Protein AF-A0A7J7T0K0-F1 (afdb_monomer_lite)

pLDDT: mean 74.71, std 22.54, range [27.59, 98.69]

Sequence (137 aa):
MLVPRKMSISPLESWLTAHYLLPRPDAGVPGTVAPAQAYECPPGQAGGGAEQGRQEVWDAPQIQCKNVLKIRRRKMNRHKYRKLIKRTRFLRRKVREGRLKRKQVRFERDLKRIWVKAGLKDAPPGWQTPKIYLRNK

Foldseek 3Di:
DDDPPVPDQPPVNVVVCCVPVPPDPPDDDDDDDDDPDDPPDPDDDDDDDDDDDDDDDPPPPPPCVVVVVVVVVVVVVVVVVVVVCVVCVVVVVVVLQVVLVVVQVVVVVVLVVVCVVVVHPDDPPPDDDDSPSNDDD

InterPro domains:
  IPR013177 Ribosomal protein bS22, C-terminal [PF08213] (65-96)
  IPR013177 Ribosomal protein bS22, C-terminal [SM01155] (64-97)

Structure (mmCIF, N/CA/C/O backbone):
data_AF-A0A7J7T0K0-F1
#
_entry.id   AF-A0A7J7T0K0-F1
#
loop_
_atom_site.group_PDB
_atom_site.id
_atom_site.type_symbol
_atom_site.label_atom_id
_atom_site.label_alt_id
_atom_site.label_comp_id
_atom_site.label_asym_id
_atom_site.label_entity_id
_atom_site.label_seq_id
_atom_site.pdbx_PDB_ins_code
_atom_site.Cartn_x
_atom_site.Cartn_y
_atom_site.Cartn_z
_atom_site.occupancy
_atom_site.B_iso_or_equiv
_atom_site.auth_seq_id
_atom_site.auth_comp_id
_atom_site.auth_asym_id
_atom_site.auth_atom_id
_atom_site.pdbx_PDB_model_num
ATOM 1 N N . MET A 1 1 ? 20.704 24.204 -27.675 1.00 48.56 1 MET A N 1
ATOM 2 C CA . MET A 1 1 ? 21.567 24.208 -28.874 1.00 48.56 1 MET A CA 1
ATOM 3 C C . MET A 1 1 ? 20.678 24.540 -30.063 1.00 48.56 1 MET A C 1
ATOM 5 O O . MET A 1 1 ? 20.007 23.653 -30.572 1.00 48.56 1 MET A O 1
ATOM 9 N N . LEU A 1 2 ? 20.554 25.827 -30.396 1.00 57.81 2 LEU A N 1
ATOM 10 C CA . LEU A 1 2 ? 19.728 26.305 -31.506 1.00 57.81 2 LEU A CA 1
ATOM 11 C C . LEU A 1 2 ? 20.599 26.239 -32.769 1.00 57.81 2 LEU A C 1
ATOM 13 O O . LEU A 1 2 ? 21.550 27.005 -32.889 1.00 57.81 2 LEU A O 1
ATOM 17 N N . VAL A 1 3 ? 20.344 25.276 -33.656 1.00 57.28 3 VAL A N 1
ATOM 18 C CA . VAL A 1 3 ? 21.072 25.180 -34.931 1.00 57.28 3 VAL A CA 1
ATOM 19 C C . VAL A 1 3 ? 20.541 26.284 -35.858 1.00 57.28 3 VAL A C 1
ATOM 21 O O . VAL A 1 3 ? 19.321 26.384 -36.017 1.00 57.28 3 VAL A O 1
ATOM 24 N N . PRO A 1 4 ? 21.399 27.141 -36.446 1.00 58.34 4 PRO A N 1
ATOM 25 C CA . PRO A 1 4 ? 20.960 28.190 -37.364 1.00 58.34 4 PRO A CA 1
ATOM 26 C C . PRO A 1 4 ? 20.157 27.612 -38.540 1.00 58.34 4 PRO A C 1
ATOM 28 O O . PRO A 1 4 ? 20.618 26.699 -39.218 1.00 58.34 4 PRO A O 1
ATOM 31 N N . ARG A 1 5 ? 18.972 28.175 -38.817 1.00 58.69 5 ARG A N 1
ATOM 32 C CA . ARG A 1 5 ? 18.023 27.727 -39.866 1.00 58.69 5 ARG A CA 1
ATOM 33 C C . ARG A 1 5 ? 18.599 27.647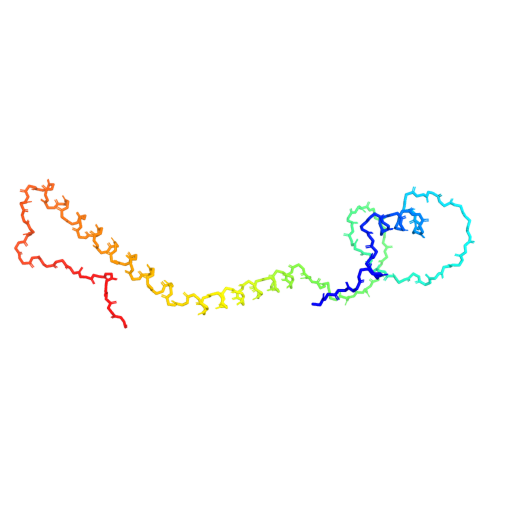 -41.287 1.00 58.69 5 ARG A C 1
ATOM 35 O O . ARG A 1 5 ? 18.021 26.985 -42.133 1.00 58.69 5 ARG A O 1
ATOM 42 N N . LYS A 1 6 ? 19.734 28.297 -41.556 1.00 57.72 6 LYS A N 1
ATOM 43 C CA . LYS A 1 6 ? 20.439 28.208 -42.848 1.00 57.72 6 LYS A CA 1
ATOM 44 C C . LYS A 1 6 ? 21.249 26.910 -43.010 1.00 57.72 6 LYS A C 1
ATOM 46 O O . LYS A 1 6 ? 21.775 26.658 -44.081 1.00 57.72 6 LYS A O 1
ATOM 51 N N . MET A 1 7 ? 21.344 26.109 -41.947 1.00 57.00 7 MET A N 1
ATOM 52 C CA . MET A 1 7 ? 22.045 24.820 -41.883 1.00 57.00 7 MET A CA 1
ATOM 53 C C . MET A 1 7 ? 21.089 23.660 -41.553 1.00 57.00 7 MET A C 1
ATOM 55 O O . MET A 1 7 ? 21.531 22.531 -41.352 1.00 57.00 7 MET A O 1
ATOM 59 N N . SER A 1 8 ? 19.782 23.923 -41.439 1.00 66.31 8 SER A N 1
ATOM 60 C CA . SER A 1 8 ? 18.786 22.876 -41.223 1.00 66.31 8 SER A CA 1
ATOM 61 C C . SER A 1 8 ? 18.271 22.396 -42.571 1.00 66.31 8 SER A C 1
ATOM 63 O O . SER A 1 8 ? 17.438 23.065 -43.177 1.00 66.31 8 SER A O 1
ATOM 65 N N . ILE A 1 9 ? 18.759 21.243 -43.018 1.00 69.50 9 ILE A N 1
ATOM 66 C CA . ILE A 1 9 ? 18.167 20.518 -44.142 1.00 69.50 9 ILE A CA 1
ATOM 67 C C . ILE A 1 9 ? 16.721 20.197 -43.753 1.00 69.50 9 ILE A C 1
ATOM 69 O O . ILE A 1 9 ? 16.476 19.636 -42.677 1.00 69.50 9 ILE A O 1
ATOM 73 N N . SER A 1 10 ? 15.755 20.595 -44.579 1.00 75.12 10 SER A N 1
ATOM 74 C CA . SER A 1 10 ? 14.355 20.280 -44.303 1.00 75.12 10 SER A CA 1
ATOM 75 C C . SER A 1 10 ? 14.134 18.761 -44.380 1.00 75.12 10 SER A C 1
ATOM 77 O O . SER A 1 10 ? 14.831 18.070 -45.128 1.00 75.12 10 SER A O 1
ATOM 79 N N . PRO A 1 11 ? 13.161 18.197 -43.642 1.00 75.69 11 PRO A N 1
ATOM 80 C CA . PRO A 1 11 ? 12.869 16.765 -43.718 1.00 75.69 11 PRO A CA 1
ATOM 81 C C . PRO A 1 11 ? 12.615 16.281 -45.154 1.00 75.69 11 PRO A C 1
ATOM 83 O O . PRO A 1 11 ? 12.996 15.167 -45.499 1.00 75.69 11 PRO A O 1
ATOM 86 N N . LEU A 1 12 ? 12.030 17.139 -45.996 1.00 79.12 12 LEU A N 1
ATOM 87 C CA . LEU A 1 12 ? 11.788 16.864 -47.408 1.00 79.12 12 LEU A CA 1
ATOM 88 C C . LEU A 1 12 ? 13.087 16.841 -48.219 1.00 79.12 12 LEU A C 1
ATOM 90 O O . LEU A 1 12 ? 13.316 15.895 -48.960 1.00 79.12 12 LEU A O 1
ATOM 94 N N . GLU A 1 13 ? 13.957 17.836 -48.060 1.00 77.88 13 GLU A N 1
ATOM 95 C CA . GLU A 1 13 ? 15.253 17.866 -48.750 1.00 77.88 13 GLU A CA 1
ATOM 96 C C . GLU A 1 13 ? 16.121 16.678 -48.340 1.00 77.88 13 GLU A C 1
ATOM 98 O O . GLU A 1 13 ? 16.712 16.028 -49.196 1.00 77.88 13 GLU A O 1
ATOM 103 N N . SER A 1 14 ? 16.147 16.332 -47.050 1.00 76.62 14 SER A N 1
ATOM 104 C CA . SER A 1 14 ? 16.860 15.148 -46.561 1.00 76.62 14 SER A CA 1
ATOM 105 C C . SER A 1 14 ? 16.298 13.859 -47.160 1.00 76.62 14 SER A C 1
ATOM 107 O O . SER A 1 14 ? 17.067 12.951 -47.471 1.00 76.62 14 SER A O 1
ATOM 109 N N . TRP A 1 15 ? 14.977 13.771 -47.321 1.00 77.38 15 TRP A N 1
ATOM 110 C CA . TRP A 1 15 ? 14.317 12.611 -47.912 1.00 77.38 15 TRP A CA 1
ATOM 111 C C . TRP A 1 15 ? 14.596 12.505 -49.416 1.00 77.38 15 TRP A C 1
ATOM 113 O O . TRP A 1 15 ? 14.996 11.446 -49.891 1.00 77.38 15 TRP A O 1
ATOM 123 N N . LEU A 1 16 ? 14.495 13.610 -50.157 1.00 77.38 16 LEU A N 1
ATOM 124 C CA . LEU A 1 16 ? 14.809 13.658 -51.588 1.00 77.38 16 LEU A CA 1
ATOM 125 C C . LEU A 1 16 ? 16.293 13.350 -51.841 1.00 77.38 16 LEU A C 1
ATOM 127 O O . LEU A 1 16 ? 16.617 12.544 -52.706 1.00 77.38 16 LEU A O 1
ATOM 131 N N . THR A 1 17 ? 17.197 13.906 -51.034 1.00 79.62 17 THR A N 1
ATOM 132 C CA . THR A 1 17 ? 18.642 13.631 -51.115 1.00 79.62 17 THR A CA 1
ATOM 133 C C . THR A 1 17 ? 18.921 12.138 -50.924 1.00 79.62 17 THR A C 1
ATOM 135 O O . THR A 1 17 ? 19.667 11.541 -51.696 1.00 79.62 17 THR A O 1
ATOM 138 N N . ALA A 1 18 ? 18.270 11.505 -49.945 1.00 76.06 18 ALA A N 1
ATOM 139 C CA . ALA A 1 18 ? 18.398 10.071 -49.710 1.00 76.06 18 ALA A CA 1
ATOM 140 C C . ALA A 1 18 ? 17.795 9.212 -50.837 1.00 76.06 18 ALA A C 1
ATOM 142 O O . ALA A 1 18 ? 18.258 8.100 -51.054 1.00 76.06 18 ALA A O 1
ATOM 143 N N . HIS A 1 19 ? 16.787 9.706 -51.558 1.00 71.19 19 HIS A N 1
ATOM 144 C CA . HIS A 1 19 ? 16.150 8.965 -52.650 1.00 71.19 19 HIS A CA 1
ATOM 145 C C . HIS A 1 19 ? 16.850 9.116 -54.005 1.00 71.19 19 HIS A C 1
ATOM 147 O O . HIS A 1 19 ? 16.768 8.196 -54.818 1.00 71.19 19 HIS A O 1
ATOM 153 N N . TYR A 1 20 ? 17.507 10.252 -54.253 1.00 72.81 20 TYR A N 1
ATOM 154 C CA . TYR A 1 20 ? 18.087 10.571 -55.561 1.00 72.81 20 TYR A CA 1
ATOM 155 C C . TYR A 1 20 ? 19.620 10.552 -55.593 1.00 72.81 20 TYR A C 1
ATOM 157 O O . TYR A 1 20 ? 20.180 10.309 -56.657 1.00 72.81 20 TYR A O 1
ATOM 165 N N . LEU A 1 21 ? 20.310 10.789 -54.467 1.00 71.81 21 LEU A N 1
ATOM 166 C CA . LEU A 1 21 ? 21.782 10.753 -54.413 1.00 71.81 21 LEU A CA 1
ATOM 167 C C . LEU A 1 21 ? 22.338 9.449 -53.839 1.00 71.81 21 LEU A C 1
ATOM 169 O O . LEU A 1 21 ? 23.492 9.120 -54.105 1.00 71.81 21 LEU A O 1
ATOM 173 N N . LEU A 1 22 ? 21.551 8.706 -53.054 1.00 66.81 22 LEU A N 1
ATOM 174 C CA . LEU A 1 22 ? 21.960 7.379 -52.599 1.00 66.81 22 LEU A CA 1
ATOM 175 C C . LEU A 1 22 ? 21.475 6.322 -53.597 1.00 66.81 22 LEU A C 1
ATOM 177 O O . LEU A 1 22 ? 20.321 6.383 -54.032 1.00 66.81 22 LEU A O 1
ATOM 181 N N . PRO A 1 23 ? 22.316 5.331 -53.944 1.00 62.72 23 PRO A N 1
ATOM 182 C CA . PRO A 1 23 ? 21.891 4.210 -54.765 1.00 62.72 23 PRO A CA 1
ATOM 183 C C . PRO A 1 23 ? 20.703 3.513 -54.103 1.00 62.72 23 PRO A C 1
ATOM 185 O O . PRO A 1 23 ? 20.775 3.085 -52.948 1.00 62.72 23 PRO A O 1
ATOM 188 N N . ARG A 1 24 ? 19.589 3.419 -54.830 1.00 59.12 24 ARG A N 1
ATOM 18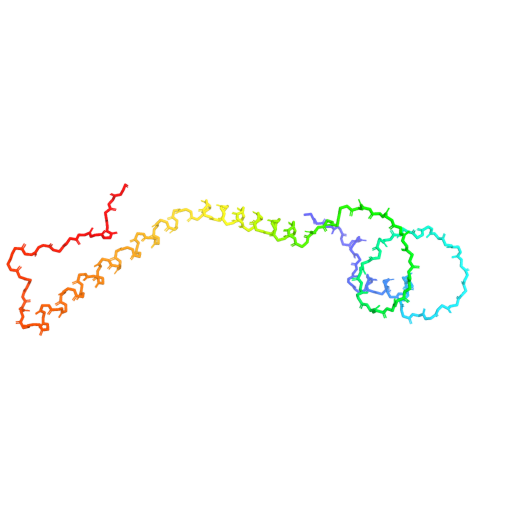9 C CA . ARG A 1 24 ? 18.392 2.724 -54.362 1.00 59.12 24 ARG A CA 1
ATOM 190 C C . ARG A 1 24 ? 18.738 1.238 -54.179 1.00 59.12 24 ARG A C 1
ATOM 192 O O . ARG A 1 24 ? 19.183 0.627 -55.147 1.00 59.12 24 ARG A O 1
ATOM 199 N N . PRO A 1 25 ? 18.509 0.631 -53.000 1.00 56.28 25 PRO A N 1
ATOM 200 C CA . PRO A 1 25 ? 18.859 -0.773 -52.763 1.00 56.28 25 PRO A CA 1
ATOM 201 C C . PRO A 1 25 ? 18.068 -1.761 -53.640 1.00 56.28 25 PRO A C 1
ATOM 203 O O . PRO A 1 25 ? 18.488 -2.902 -53.789 1.00 56.28 25 PRO A O 1
ATOM 206 N N . ASP A 1 26 ? 16.972 -1.310 -54.261 1.00 53.44 26 ASP A N 1
ATOM 207 C CA . ASP A 1 26 ? 16.108 -2.120 -55.133 1.00 53.44 26 ASP A CA 1
ATOM 208 C C . ASP A 1 26 ? 16.312 -1.852 -56.638 1.00 53.44 26 ASP A C 1
ATOM 210 O O . ASP A 1 26 ? 15.553 -2.356 -57.465 1.00 53.44 26 ASP A O 1
ATOM 214 N N . ALA A 1 27 ? 17.292 -1.029 -57.027 1.00 51.53 27 ALA A N 1
ATOM 215 C CA . ALA A 1 27 ? 17.612 -0.827 -58.437 1.00 51.53 27 ALA A CA 1
ATOM 216 C C . ALA A 1 27 ? 18.636 -1.878 -58.877 1.00 51.53 27 ALA A C 1
ATOM 218 O O . ALA A 1 27 ? 19.810 -1.809 -58.516 1.00 51.53 27 ALA A O 1
ATOM 219 N N . GLY A 1 28 ? 18.174 -2.855 -59.661 1.00 48.38 28 GLY A N 1
ATOM 220 C CA . GLY A 1 28 ? 19.042 -3.760 -60.406 1.00 48.38 28 GLY A CA 1
ATOM 221 C C . GLY A 1 28 ? 20.132 -2.971 -61.134 1.00 48.38 28 GLY A C 1
ATOM 222 O O . GLY A 1 28 ? 19.857 -2.005 -61.843 1.00 48.38 28 GLY A O 1
ATOM 223 N N . VAL A 1 29 ? 21.371 -3.375 -60.879 1.00 42.31 29 VAL A N 1
ATOM 224 C CA . VAL A 1 29 ? 22.619 -2.776 -61.355 1.00 42.31 29 VAL A CA 1
ATOM 225 C C . VAL A 1 29 ? 22.625 -2.619 -62.881 1.00 42.31 29 VAL A C 1
ATOM 227 O O . VAL A 1 29 ? 22.292 -3.568 -63.591 1.00 42.31 29 VAL A O 1
ATOM 230 N N . PRO A 1 30 ? 23.153 -1.491 -63.388 1.00 40.94 30 PRO A N 1
ATOM 231 C CA . PRO A 1 30 ? 24.113 -1.605 -64.478 1.00 40.94 30 PRO A CA 1
ATOM 232 C C . PRO A 1 30 ? 25.361 -0.739 -64.231 1.00 40.94 30 PRO A C 1
ATOM 234 O O . PRO A 1 30 ? 25.272 0.470 -64.055 1.00 40.94 30 PRO A O 1
ATOM 237 N N . GLY A 1 31 ? 26.536 -1.371 -64.299 1.00 36.75 31 GLY A N 1
ATOM 238 C CA . GLY A 1 31 ? 27.768 -0.712 -64.747 1.00 36.75 31 GLY A CA 1
ATOM 239 C C . GLY A 1 31 ? 28.700 -0.105 -63.689 1.00 36.75 31 GLY A C 1
ATOM 240 O O . GLY A 1 31 ? 28.647 1.081 -63.402 1.00 36.75 31 GLY A O 1
ATOM 241 N N . THR A 1 32 ? 29.637 -0.933 -63.222 1.00 43.28 32 THR A N 1
ATOM 242 C CA . THR A 1 32 ? 31.089 -0.657 -63.183 1.00 43.28 32 THR A CA 1
ATOM 243 C C . THR A 1 32 ? 31.601 0.648 -62.547 1.00 43.28 32 THR A C 1
ATOM 245 O O . THR A 1 32 ? 31.900 1.575 -63.283 1.00 43.28 32 THR A O 1
ATOM 248 N N . VAL A 1 33 ? 31.914 0.657 -61.238 1.00 36.22 33 VAL A N 1
ATOM 249 C CA . VAL A 1 33 ? 33.136 1.309 -60.692 1.00 36.22 33 VAL A CA 1
ATOM 250 C C . VAL A 1 33 ? 33.541 0.657 -59.348 1.00 36.22 33 VAL A C 1
ATOM 252 O O . VAL A 1 33 ? 32.754 0.665 -58.413 1.00 36.22 33 VAL A O 1
ATOM 255 N N . ALA A 1 34 ? 34.759 0.095 -59.301 1.00 35.41 34 ALA A N 1
ATOM 256 C CA . ALA A 1 34 ? 35.628 -0.299 -58.166 1.00 35.41 34 ALA A CA 1
ATOM 257 C C . ALA A 1 34 ? 35.015 -0.795 -56.823 1.00 35.41 34 ALA A C 1
ATOM 259 O O . ALA A 1 34 ? 34.290 -0.054 -56.159 1.00 35.41 34 ALA A O 1
ATOM 260 N N . PRO A 1 35 ? 35.413 -1.979 -56.296 1.00 43.34 35 PRO A N 1
ATOM 261 C CA . PRO A 1 35 ? 34.996 -2.392 -54.964 1.00 43.34 35 PRO A CA 1
ATOM 262 C C . PRO A 1 35 ? 35.822 -1.633 -53.918 1.00 43.34 35 PRO A C 1
ATOM 264 O O . PRO A 1 35 ? 36.970 -1.974 -53.627 1.00 43.34 35 PRO A O 1
ATOM 267 N N . ALA A 1 36 ? 35.234 -0.595 -53.327 1.00 44.72 36 ALA A N 1
ATOM 268 C CA . ALA A 1 36 ? 35.687 -0.084 -52.044 1.00 44.72 36 ALA A CA 1
ATOM 269 C C . ALA A 1 36 ? 35.473 -1.194 -51.006 1.00 44.72 36 ALA A C 1
ATOM 271 O O . ALA A 1 36 ? 34.337 -1.502 -50.658 1.00 44.72 36 ALA A O 1
ATOM 272 N N . GLN A 1 37 ? 36.581 -1.834 -50.621 1.00 47.53 37 GLN A N 1
ATOM 273 C CA . GLN A 1 37 ? 36.780 -2.733 -49.481 1.00 47.53 37 GLN A CA 1
ATOM 274 C C . GLN A 1 37 ? 35.499 -3.006 -48.685 1.00 47.53 37 GLN A C 1
ATOM 276 O O . GLN A 1 37 ? 35.113 -2.239 -47.800 1.00 47.53 37 GLN A O 1
ATOM 281 N N . ALA A 1 38 ? 34.844 -4.115 -49.025 1.00 43.22 38 ALA A N 1
ATOM 282 C CA . ALA A 1 38 ? 33.773 -4.671 -48.226 1.00 43.22 38 ALA A CA 1
ATOM 283 C C . ALA A 1 38 ? 34.311 -4.891 -46.806 1.00 43.22 38 ALA A C 1
ATOM 285 O O . ALA A 1 38 ? 35.144 -5.764 -46.574 1.00 43.22 38 ALA A O 1
ATOM 286 N N . TYR A 1 39 ? 33.862 -4.071 -45.855 1.00 46.41 39 TYR A N 1
ATOM 287 C CA . TYR A 1 39 ? 33.980 -4.405 -44.445 1.00 46.41 39 TYR A CA 1
ATOM 288 C C . TYR A 1 39 ? 33.123 -5.651 -44.240 1.00 46.41 39 TYR A C 1
ATOM 290 O O . TYR A 1 39 ? 31.893 -5.577 -44.211 1.00 46.41 39 TYR A O 1
ATOM 298 N N . GLU A 1 40 ? 33.786 -6.800 -44.212 1.00 49.09 40 GLU A N 1
ATOM 299 C CA . GLU A 1 40 ? 33.173 -8.111 -44.094 1.00 49.09 40 GLU A CA 1
ATOM 300 C C . GLU A 1 40 ? 32.503 -8.205 -42.718 1.00 49.09 40 GLU A C 1
ATOM 302 O O . GLU A 1 40 ? 33.118 -8.473 -41.685 1.00 49.09 40 GLU A O 1
ATOM 307 N N . CYS A 1 41 ? 31.215 -7.869 -42.683 1.00 48.66 41 CYS A N 1
ATOM 308 C CA . CYS A 1 41 ? 30.386 -8.088 -41.515 1.00 48.66 41 CYS A CA 1
ATOM 309 C C . CYS A 1 41 ? 30.271 -9.610 -41.331 1.00 48.66 41 CYS A C 1
ATOM 311 O O . CYS A 1 41 ? 29.887 -10.285 -42.290 1.00 48.66 41 CYS A O 1
ATOM 313 N N . PRO A 1 42 ? 30.582 -10.174 -40.148 1.00 58.41 42 PRO A N 1
ATOM 314 C CA . PRO A 1 42 ? 30.492 -11.614 -39.951 1.00 58.41 42 PRO A CA 1
ATOM 315 C C . PRO A 1 42 ? 29.063 -12.075 -40.258 1.00 58.41 42 PRO A C 1
ATOM 317 O O . PRO A 1 42 ? 28.120 -11.457 -39.744 1.00 58.41 42 PRO A O 1
ATOM 320 N N . PRO A 1 43 ? 28.871 -13.129 -41.069 1.00 56.19 43 PRO A N 1
ATOM 321 C CA . PRO A 1 43 ? 27.543 -13.562 -41.463 1.00 56.19 43 PRO A CA 1
ATOM 322 C C . PRO A 1 43 ? 26.738 -13.932 -40.215 1.00 56.19 43 PRO A C 1
ATOM 324 O O . PRO A 1 43 ? 27.051 -14.869 -39.477 1.00 56.19 43 PRO A O 1
ATOM 327 N N . GLY A 1 44 ? 25.683 -13.156 -39.959 1.00 43.69 44 GLY A N 1
ATOM 328 C CA . GLY A 1 44 ? 24.669 -13.498 -38.977 1.00 43.69 44 GLY A CA 1
ATOM 329 C C . GLY A 1 44 ? 23.982 -14.768 -39.451 1.00 43.69 44 GLY A C 1
ATOM 330 O O . GLY A 1 44 ? 23.306 -14.744 -40.471 1.00 43.69 44 GLY A O 1
ATOM 331 N N . GLN A 1 45 ? 24.199 -15.865 -38.728 1.00 44.56 45 GLN A N 1
ATOM 332 C CA . GLN A 1 45 ? 23.673 -17.199 -39.007 1.00 44.56 45 GLN A CA 1
ATOM 333 C C . GLN A 1 45 ? 22.135 -17.160 -39.144 1.00 44.56 45 GLN A C 1
ATOM 335 O O . GLN A 1 45 ? 21.398 -17.303 -38.167 1.00 44.56 45 GLN A O 1
ATOM 340 N N . ALA A 1 46 ? 21.653 -16.912 -40.360 1.00 41.72 46 ALA A N 1
ATOM 341 C CA . ALA A 1 46 ? 20.282 -17.138 -40.776 1.00 41.72 46 ALA A CA 1
ATOM 342 C C . ALA A 1 46 ? 20.204 -18.607 -41.191 1.00 41.72 46 ALA A C 1
ATOM 344 O O . ALA A 1 46 ? 20.865 -19.035 -42.133 1.00 41.72 46 ALA A O 1
ATOM 345 N N . GLY A 1 47 ? 19.476 -19.399 -40.406 1.00 36.00 47 GLY A N 1
ATOM 346 C CA . GLY A 1 47 ? 19.303 -20.821 -40.661 1.00 36.00 47 GLY A CA 1
ATOM 347 C C . GLY A 1 47 ? 18.590 -21.078 -41.989 1.00 36.00 47 GLY A C 1
ATOM 348 O O . GLY A 1 47 ? 17.536 -20.504 -42.250 1.00 36.00 47 GLY A O 1
ATOM 349 N N . GLY A 1 48 ? 19.156 -21.988 -42.774 1.00 32.19 48 GLY A N 1
ATOM 350 C CA . GLY A 1 48 ? 18.553 -22.611 -43.947 1.00 32.19 48 GLY A CA 1
ATOM 351 C C . GLY A 1 48 ? 19.486 -23.727 -44.401 1.00 32.19 48 GLY A C 1
ATOM 352 O O . GLY A 1 48 ? 20.590 -23.446 -44.849 1.00 32.19 48 GLY A O 1
ATOM 353 N N . GLY A 1 49 ? 19.106 -24.978 -44.143 1.00 38.88 49 GLY A N 1
ATOM 354 C CA . GLY A 1 49 ? 19.987 -26.137 -44.274 1.00 38.88 49 GLY A CA 1
ATOM 355 C C . GLY A 1 49 ? 20.387 -26.480 -45.709 1.00 38.88 49 GLY A C 1
ATOM 356 O O . GLY A 1 49 ? 19.584 -26.352 -46.625 1.00 38.88 49 GLY A O 1
ATOM 357 N N . ALA A 1 50 ? 21.613 -26.982 -45.854 1.00 33.47 50 ALA A N 1
ATOM 358 C CA . ALA A 1 50 ? 22.017 -28.016 -46.805 1.00 33.47 50 ALA A CA 1
ATOM 359 C C . ALA A 1 50 ? 23.414 -28.513 -46.395 1.00 33.47 50 ALA A C 1
ATOM 361 O O . ALA A 1 50 ? 24.289 -27.724 -46.042 1.00 33.47 50 ALA A O 1
ATOM 362 N N . GLU A 1 51 ? 23.581 -29.829 -46.373 1.00 42.16 51 GLU A N 1
ATOM 363 C CA . GLU A 1 51 ? 24.811 -30.532 -46.027 1.00 42.16 51 GLU A CA 1
ATOM 364 C C . GLU A 1 51 ? 25.952 -30.235 -47.009 1.00 42.16 51 GLU A C 1
ATOM 366 O O . GLU A 1 51 ? 25.731 -30.257 -48.215 1.00 42.16 51 GLU A O 1
ATOM 371 N N . GLN A 1 52 ? 27.178 -30.053 -46.504 1.00 33.19 52 GLN A N 1
ATOM 372 C CA . GLN A 1 52 ? 28.368 -30.791 -46.958 1.00 33.19 52 GLN A CA 1
ATOM 373 C C . GLN A 1 52 ? 29.597 -30.422 -46.122 1.00 33.19 52 GLN A C 1
ATOM 375 O O . GLN A 1 52 ? 29.810 -29.274 -45.737 1.00 33.19 52 GLN A O 1
ATOM 380 N N . GLY A 1 53 ? 30.377 -31.450 -45.791 1.00 39.28 53 GLY A N 1
ATOM 381 C CA . GLY A 1 53 ? 31.475 -31.392 -44.840 1.00 39.28 53 GLY A CA 1
ATOM 382 C C . GLY A 1 53 ? 32.628 -30.474 -45.246 1.00 39.28 53 GLY A C 1
ATOM 383 O O . GLY A 1 53 ? 33.156 -30.548 -46.352 1.00 39.28 53 GLY A O 1
ATOM 384 N N . ARG A 1 54 ? 33.102 -29.703 -44.268 1.00 27.59 54 ARG A N 1
ATOM 385 C CA . ARG A 1 54 ? 34.516 -29.366 -44.108 1.00 27.59 54 ARG A CA 1
ATOM 386 C C . ARG A 1 54 ? 34.794 -29.181 -42.623 1.00 27.59 54 ARG A C 1
ATOM 388 O O . ARG A 1 54 ? 34.211 -28.335 -41.953 1.00 27.59 54 ARG A O 1
ATOM 395 N N . GLN A 1 55 ? 35.660 -30.043 -42.122 1.00 43.03 55 GLN A N 1
ATOM 396 C CA . GLN A 1 55 ? 36.212 -30.018 -40.784 1.00 43.03 55 GLN A CA 1
ATOM 397 C C . GLN A 1 55 ? 37.240 -28.884 -40.721 1.00 43.03 55 GLN A C 1
ATOM 399 O O . GLN A 1 55 ? 38.363 -29.052 -41.177 1.00 43.03 55 GLN A O 1
ATOM 404 N N . GLU A 1 56 ? 36.856 -27.728 -40.183 1.00 37.41 56 GLU A N 1
ATOM 405 C CA . GLU A 1 56 ? 37.805 -26.700 -39.751 1.00 37.41 56 GLU A CA 1
ATOM 406 C C . GLU A 1 56 ? 37.434 -26.244 -38.343 1.00 37.41 56 GLU A C 1
ATOM 408 O O . GLU A 1 56 ? 36.415 -25.598 -38.097 1.00 37.41 56 GLU A O 1
ATOM 413 N N . VAL A 1 57 ? 38.283 -26.663 -37.409 1.00 48.47 57 VAL A N 1
ATOM 414 C CA . VAL A 1 57 ? 38.313 -26.240 -36.016 1.00 4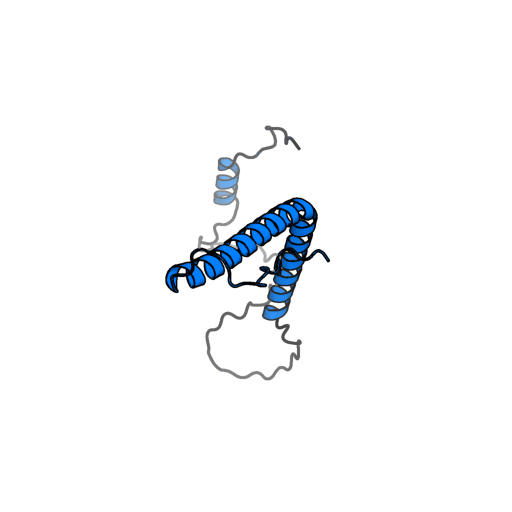8.47 57 VAL A CA 1
ATOM 415 C C . VAL A 1 57 ? 38.612 -24.744 -35.986 1.00 48.47 57 VAL A C 1
ATOM 417 O O . VAL A 1 57 ? 39.762 -24.323 -36.024 1.00 48.47 57 VAL A O 1
ATOM 420 N N . TRP A 1 58 ? 37.564 -23.938 -35.892 1.00 41.03 58 TRP A N 1
ATOM 421 C CA . TRP A 1 58 ? 37.647 -22.633 -35.259 1.00 41.03 58 TRP A CA 1
ATOM 422 C C . TRP A 1 58 ? 36.853 -22.738 -33.965 1.00 41.03 58 TRP A C 1
ATOM 424 O O . TRP A 1 58 ? 35.663 -22.428 -33.919 1.00 41.03 58 TRP A O 1
ATOM 434 N N . ASP A 1 59 ? 37.531 -23.183 -32.905 1.00 50.81 59 ASP A N 1
ATOM 435 C CA . ASP A 1 59 ? 37.107 -23.009 -31.512 1.00 50.81 59 ASP A CA 1
ATOM 436 C C . ASP A 1 59 ? 37.137 -21.510 -31.153 1.00 50.81 59 ASP A C 1
ATOM 438 O O . ASP A 1 59 ? 37.824 -21.051 -30.242 1.00 50.81 59 ASP A O 1
ATOM 442 N N . ALA A 1 60 ? 36.389 -20.693 -31.893 1.00 57.44 60 ALA A N 1
ATOM 443 C CA . ALA A 1 60 ? 35.973 -19.404 -31.392 1.00 57.44 60 ALA A CA 1
ATOM 444 C C . ALA A 1 60 ? 34.943 -19.709 -30.297 1.00 57.44 60 ALA A C 1
ATOM 446 O O . ALA A 1 60 ? 33.940 -20.369 -30.593 1.00 57.44 60 ALA A O 1
ATOM 447 N N . PRO A 1 61 ? 35.143 -19.269 -29.037 1.00 59.69 61 PRO A N 1
ATOM 448 C CA . PRO A 1 61 ? 34.150 -19.488 -28.001 1.00 59.69 61 PRO A CA 1
ATOM 449 C C . PRO A 1 61 ? 32.852 -18.892 -28.522 1.00 59.69 61 PRO A C 1
ATOM 451 O O . PRO A 1 61 ? 32.785 -17.684 -28.747 1.00 59.69 61 PRO A O 1
ATOM 454 N N . GLN A 1 62 ? 31.852 -19.737 -28.783 1.00 57.19 62 GLN A N 1
ATOM 455 C CA . GLN A 1 62 ? 30.559 -19.315 -29.299 1.00 57.19 62 GLN A CA 1
ATOM 456 C C . GLN A 1 62 ? 29.975 -18.357 -28.263 1.00 57.19 62 GLN A C 1
ATOM 458 O O . GLN A 1 62 ? 29.373 -18.787 -27.277 1.00 57.19 62 GLN A O 1
ATOM 463 N N . ILE A 1 63 ? 30.232 -17.052 -28.415 1.00 58.38 63 ILE A N 1
ATOM 464 C CA . ILE A 1 63 ? 29.848 -16.062 -27.421 1.00 58.38 63 ILE A CA 1
ATOM 465 C C . ILE A 1 63 ? 28.332 -16.115 -27.403 1.00 58.38 63 ILE A C 1
ATOM 467 O O . ILE A 1 63 ? 27.657 -15.651 -28.323 1.00 58.38 63 ILE A O 1
ATOM 471 N N . GLN A 1 64 ? 27.774 -16.714 -26.352 1.00 63.66 64 GLN A N 1
ATOM 472 C CA . GLN A 1 64 ? 26.338 -16.794 -26.150 1.00 63.66 64 GLN A CA 1
ATOM 473 C C . GLN A 1 64 ? 25.836 -15.403 -25.721 1.00 63.66 64 GLN A C 1
ATOM 475 O O . GLN A 1 64 ? 25.362 -15.178 -24.604 1.00 63.66 64 GLN A O 1
ATOM 480 N N . CYS A 1 65 ? 25.929 -14.429 -26.635 1.00 62.38 65 CYS A N 1
ATOM 481 C CA . CYS A 1 65 ? 25.525 -13.029 -26.491 1.00 62.38 65 CYS A CA 1
ATOM 482 C C . CYS A 1 65 ? 24.071 -12.895 -26.022 1.00 62.38 65 CYS A C 1
ATOM 484 O O . CYS A 1 65 ? 23.701 -11.907 -25.379 1.00 62.38 65 CYS A O 1
ATOM 486 N N . LYS A 1 66 ? 23.248 -13.923 -26.282 1.00 65.12 66 LYS A N 1
ATOM 487 C CA . LYS A 1 66 ? 21.866 -14.039 -25.802 1.00 65.12 66 LYS A CA 1
ATOM 488 C C . LYS A 1 66 ? 21.773 -13.860 -24.279 1.00 65.12 66 LYS A C 1
ATOM 490 O O . LYS A 1 66 ? 20.793 -13.277 -23.813 1.00 65.12 66 LYS A O 1
ATOM 495 N N . ASN A 1 67 ? 22.775 -14.287 -23.503 1.00 75.19 67 ASN A N 1
ATOM 496 C CA . ASN A 1 67 ? 22.790 -14.098 -22.049 1.00 75.19 67 ASN A CA 1
ATOM 497 C C . ASN A 1 67 ? 23.334 -12.711 -21.654 1.00 75.19 67 ASN A C 1
ATOM 499 O O . ASN A 1 67 ? 22.688 -11.983 -20.898 1.00 75.19 67 ASN A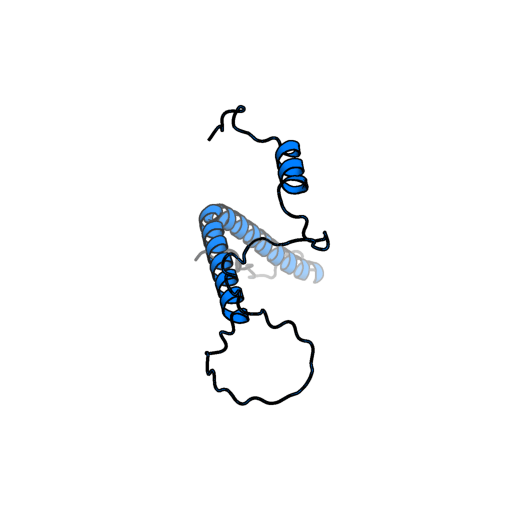 O 1
ATOM 503 N N . VAL A 1 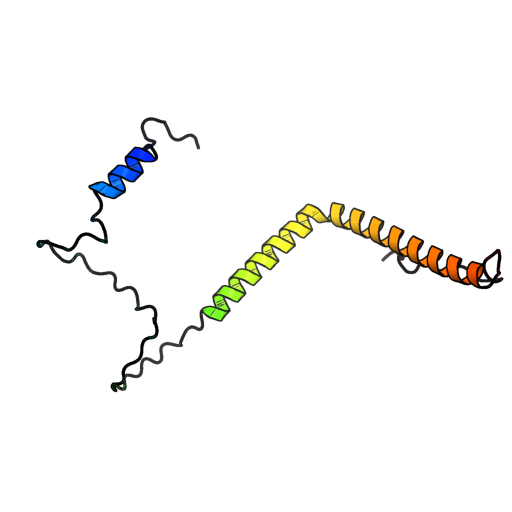68 ? 24.439 -12.262 -22.260 1.00 85.88 68 VAL A N 1
ATOM 504 C CA . VAL A 1 68 ? 25.058 -10.954 -21.962 1.00 85.88 68 VAL A CA 1
ATOM 505 C C . VAL A 1 68 ? 24.096 -9.786 -22.221 1.00 85.88 68 VAL A C 1
ATOM 507 O O . VAL A 1 68 ? 23.993 -8.874 -21.396 1.00 85.88 68 VAL A O 1
ATOM 510 N N . LEU A 1 69 ? 23.315 -9.817 -23.306 1.00 89.88 69 LEU A N 1
ATOM 511 C CA . LEU A 1 69 ? 22.320 -8.775 -23.594 1.00 89.88 69 LEU A CA 1
ATOM 512 C C . LEU A 1 69 ? 21.168 -8.768 -22.577 1.00 89.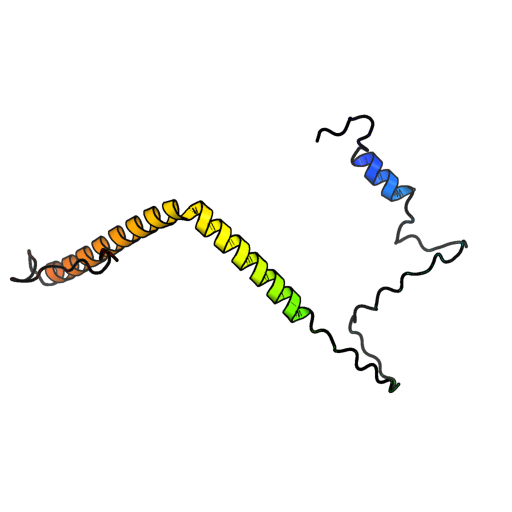88 69 LEU A C 1
ATOM 514 O O . LEU A 1 69 ? 20.720 -7.699 -22.146 1.00 89.88 69 LEU A O 1
ATOM 518 N N . LYS A 1 70 ? 20.708 -9.945 -22.129 1.00 92.31 70 LYS A N 1
ATOM 519 C CA . LYS A 1 70 ? 19.708 -10.061 -21.051 1.00 92.31 70 LYS A CA 1
ATOM 520 C C . LYS A 1 70 ? 20.270 -9.536 -19.723 1.00 92.31 70 LYS A C 1
ATOM 522 O O . LYS A 1 70 ? 19.568 -8.805 -19.018 1.00 92.31 70 LYS A O 1
ATOM 527 N N . ILE A 1 71 ? 21.537 -9.818 -19.413 1.00 93.94 71 ILE A N 1
ATOM 528 C CA . ILE A 1 71 ? 22.235 -9.320 -18.218 1.00 93.94 71 ILE A CA 1
ATOM 529 C C . ILE A 1 71 ? 22.389 -7.794 -18.266 1.00 93.94 71 ILE A C 1
ATOM 531 O O . ILE A 1 71 ? 21.999 -7.118 -17.314 1.00 93.94 71 ILE A O 1
ATOM 535 N N . ARG A 1 72 ? 22.874 -7.215 -19.374 1.00 95.38 72 ARG A N 1
ATOM 536 C CA . ARG A 1 72 ? 23.020 -5.753 -19.538 1.00 95.38 72 ARG A CA 1
ATOM 537 C C . ARG A 1 72 ? 21.679 -5.029 -19.399 1.00 95.38 72 ARG A C 1
ATOM 539 O O . ARG A 1 72 ? 21.607 -3.999 -18.723 1.00 95.38 72 ARG A O 1
ATOM 546 N N . ARG A 1 73 ? 20.599 -5.602 -19.944 1.00 96.06 73 ARG A N 1
ATOM 547 C CA . ARG A 1 73 ? 19.228 -5.094 -19.767 1.00 96.06 73 ARG A CA 1
ATOM 548 C C . ARG A 1 73 ? 18.803 -5.116 -18.299 1.00 96.06 73 ARG A C 1
ATOM 550 O O . ARG A 1 73 ? 18.369 -4.094 -17.773 1.00 96.06 73 ARG A O 1
ATOM 557 N N . ARG A 1 74 ? 18.980 -6.244 -17.600 1.00 97.00 74 ARG A N 1
ATOM 558 C CA . ARG A 1 74 ? 18.669 -6.374 -16.161 1.00 97.00 74 ARG A CA 1
ATOM 559 C C . ARG A 1 74 ? 19.507 -5.421 -15.301 1.00 97.00 74 ARG A C 1
ATOM 561 O O . ARG A 1 74 ? 18.954 -4.793 -14.396 1.00 97.00 74 ARG A O 1
ATOM 568 N N . LYS A 1 75 ? 20.796 -5.245 -15.619 1.00 98.00 75 LYS A N 1
ATOM 569 C CA . LYS A 1 75 ? 21.704 -4.272 -14.984 1.00 98.00 75 LYS A CA 1
ATOM 570 C C . LYS A 1 75 ? 21.138 -2.860 -15.101 1.00 98.00 75 LYS A C 1
ATOM 572 O O . LYS A 1 75 ? 20.967 -2.183 -14.086 1.00 98.00 75 LYS A O 1
ATOM 577 N N . MET A 1 76 ? 20.797 -2.438 -16.319 1.00 98.50 76 MET A N 1
ATOM 578 C CA . MET A 1 76 ? 20.242 -1.107 -16.559 1.00 98.50 76 MET A CA 1
ATOM 579 C C . MET A 1 76 ? 18.879 -0.928 -15.875 1.00 98.50 76 MET A C 1
ATOM 581 O O . MET A 1 76 ? 18.656 0.087 -15.216 1.00 98.50 76 MET A O 1
ATOM 585 N N . ASN A 1 77 ? 17.998 -1.931 -15.930 1.00 98.50 77 ASN A N 1
ATOM 586 C CA . ASN A 1 77 ? 16.694 -1.896 -15.260 1.00 98.50 77 ASN A CA 1
ATOM 587 C C . ASN A 1 77 ? 16.840 -1.741 -13.742 1.00 98.50 77 ASN A C 1
ATOM 589 O O . ASN A 1 77 ? 16.204 -0.870 -13.144 1.00 98.50 77 ASN A O 1
ATOM 593 N N . ARG A 1 78 ? 17.721 -2.527 -13.107 1.00 98.62 78 ARG A N 1
ATOM 594 C CA . ARG A 1 78 ? 17.996 -2.409 -11.669 1.00 98.62 78 ARG A CA 1
ATOM 595 C C . ARG A 1 78 ? 18.595 -1.049 -11.328 1.00 98.62 78 ARG A C 1
ATOM 597 O O . ARG A 1 78 ? 18.193 -0.455 -10.327 1.00 98.62 78 ARG A O 1
ATOM 604 N N . HIS A 1 79 ? 19.513 -0.542 -12.150 1.00 98.62 79 HIS A N 1
ATOM 605 C CA . HIS A 1 79 ? 20.121 0.773 -11.964 1.00 98.62 79 HIS A CA 1
ATOM 606 C C . HIS A 1 79 ? 19.070 1.893 -12.015 1.00 98.62 79 HIS A C 1
ATOM 608 O O . HIS A 1 79 ? 18.948 2.672 -11.063 1.00 98.62 79 HIS A O 1
ATOM 614 N N . LYS A 1 80 ? 18.241 1.925 -13.068 1.00 98.69 80 LYS A N 1
ATOM 615 C CA . LYS A 1 80 ? 17.148 2.899 -13.218 1.00 98.69 80 LYS A CA 1
ATOM 616 C C . LYS A 1 80 ? 16.129 2.784 -12.082 1.00 98.69 80 LYS A C 1
ATOM 618 O O . LYS A 1 80 ? 15.738 3.802 -11.513 1.00 98.69 80 LYS A O 1
ATOM 623 N N . TYR A 1 81 ? 15.766 1.567 -11.679 1.00 98.50 81 TYR A N 1
ATOM 624 C CA . TYR A 1 81 ? 14.855 1.333 -10.556 1.00 98.50 81 TYR A CA 1
ATOM 625 C C . TYR A 1 81 ? 15.423 1.844 -9.224 1.00 98.50 81 TYR A C 1
ATOM 627 O O . TYR A 1 81 ? 14.722 2.519 -8.472 1.00 98.50 81 TYR A O 1
ATOM 635 N N . ARG A 1 82 ? 16.712 1.612 -8.939 1.00 98.50 82 ARG A N 1
ATOM 636 C CA . ARG A 1 82 ? 17.374 2.165 -7.744 1.00 98.50 82 ARG A CA 1
ATOM 637 C C . ARG A 1 82 ? 17.402 3.695 -7.772 1.00 98.50 82 ARG A C 1
ATOM 639 O O . ARG A 1 82 ? 17.094 4.308 -6.752 1.00 98.50 82 ARG A O 1
ATOM 646 N N . LYS A 1 83 ? 17.707 4.318 -8.919 1.00 98.62 83 LYS A N 1
ATOM 647 C CA . LYS A 1 83 ? 17.640 5.783 -9.090 1.00 98.62 83 LYS A CA 1
ATOM 648 C C . LYS A 1 83 ? 16.217 6.308 -8.869 1.00 98.62 83 LYS A C 1
ATOM 650 O O . LYS A 1 83 ? 16.043 7.325 -8.203 1.00 98.62 83 LYS A O 1
ATOM 655 N N . LEU A 1 84 ? 15.195 5.610 -9.367 1.00 98.38 84 LEU A N 1
ATOM 656 C CA . LEU A 1 84 ? 13.791 5.951 -9.121 1.00 98.38 84 LEU A CA 1
ATOM 657 C C . LEU A 1 84 ? 13.429 5.852 -7.634 1.00 98.38 84 LEU A C 1
ATOM 659 O O . LEU A 1 84 ? 12.829 6.784 -7.101 1.00 98.38 84 LEU A O 1
ATOM 663 N N . ILE A 1 85 ? 13.805 4.765 -6.951 1.00 98.25 85 ILE A N 1
ATOM 664 C CA . ILE A 1 85 ? 13.553 4.609 -5.509 1.00 98.25 85 ILE A CA 1
ATOM 665 C C . ILE A 1 85 ? 14.208 5.741 -4.721 1.00 98.25 85 ILE A C 1
ATOM 667 O O . ILE A 1 85 ? 13.559 6.295 -3.843 1.00 98.25 85 ILE A O 1
ATOM 671 N N . LYS A 1 86 ? 15.462 6.099 -5.032 1.00 98.25 86 LYS A N 1
ATOM 672 C CA . LYS A 1 86 ? 16.166 7.190 -4.341 1.00 98.25 86 LYS A CA 1
ATOM 673 C C . LYS A 1 86 ? 15.434 8.525 -4.514 1.00 98.25 86 LYS A C 1
ATOM 675 O O . LYS A 1 86 ? 15.136 9.169 -3.516 1.00 98.25 86 LYS A O 1
ATOM 680 N N . ARG A 1 87 ? 15.057 8.879 -5.750 1.00 98.25 87 ARG A N 1
ATOM 681 C CA . ARG A 1 87 ? 14.300 10.110 -6.056 1.00 98.25 87 ARG A CA 1
ATOM 682 C C . ARG A 1 87 ? 12.926 10.155 -5.381 1.00 98.25 87 ARG A C 1
ATOM 684 O O . ARG A 1 87 ? 12.498 11.201 -4.924 1.00 98.25 87 ARG A O 1
ATOM 691 N N . THR A 1 88 ? 12.242 9.014 -5.288 1.00 98.25 88 THR A N 1
ATOM 692 C CA . THR A 1 88 ? 10.865 8.920 -4.758 1.00 98.25 88 THR A CA 1
ATOM 693 C C . THR A 1 88 ? 10.790 8.356 -3.334 1.00 98.25 88 THR A C 1
ATOM 695 O O . THR A 1 88 ? 9.724 7.912 -2.906 1.00 98.25 88 THR A O 1
ATOM 698 N N . ARG A 1 89 ? 11.902 8.349 -2.579 1.00 97.69 89 ARG A N 1
ATOM 699 C CA . ARG A 1 89 ? 12.012 7.668 -1.273 1.00 97.69 89 ARG A CA 1
ATOM 700 C C . ARG A 1 89 ? 10.931 8.119 -0.292 1.00 97.69 89 ARG A C 1
ATOM 702 O O . ARG A 1 89 ? 10.232 7.280 0.274 1.00 97.69 89 ARG A O 1
ATOM 709 N N . PHE A 1 90 ? 10.783 9.428 -0.114 1.00 97.50 90 PHE A N 1
ATOM 710 C CA . PHE A 1 90 ? 9.857 10.004 0.863 1.00 97.50 90 PHE A CA 1
ATOM 711 C C . PHE A 1 90 ? 8.395 9.838 0.448 1.00 97.50 90 PHE A C 1
ATOM 713 O O . PHE A 1 90 ? 7.570 9.432 1.264 1.00 97.50 90 PHE A O 1
ATOM 720 N N . LEU A 1 91 ? 8.088 10.012 -0.841 1.00 97.81 91 LEU A N 1
ATOM 721 C CA . LEU A 1 91 ? 6.756 9.722 -1.376 1.00 97.81 91 LEU A CA 1
ATOM 722 C C . LEU A 1 91 ? 6.368 8.256 -1.132 1.00 97.81 91 LEU A C 1
ATOM 724 O O . LEU A 1 91 ? 5.277 7.965 -0.646 1.00 97.81 91 LEU A O 1
ATOM 728 N N . ARG A 1 92 ? 7.280 7.317 -1.407 1.00 97.31 92 ARG A N 1
ATOM 729 C CA . ARG A 1 92 ? 7.051 5.887 -1.157 1.00 97.31 92 ARG A CA 1
ATOM 730 C C . ARG A 1 92 ? 6.859 5.580 0.324 1.00 97.31 92 ARG A C 1
ATOM 732 O O . ARG A 1 92 ? 6.045 4.714 0.636 1.00 97.31 92 ARG A O 1
ATOM 739 N N . ARG A 1 93 ? 7.566 6.277 1.219 1.00 95.81 93 ARG A N 1
ATOM 740 C CA . ARG A 1 93 ? 7.371 6.165 2.672 1.00 95.81 93 ARG A CA 1
ATOM 741 C C . ARG A 1 93 ? 5.963 6.615 3.071 1.00 95.81 93 ARG A C 1
ATOM 743 O O . ARG A 1 93 ? 5.240 5.810 3.647 1.00 95.81 93 ARG A O 1
ATOM 750 N N . LYS A 1 94 ? 5.529 7.807 2.643 1.00 96.31 94 LYS A N 1
ATOM 751 C CA . LYS A 1 94 ? 4.170 8.329 2.886 1.00 96.31 94 LYS A CA 1
ATOM 752 C C . LYS A 1 94 ? 3.086 7.365 2.386 1.00 96.31 94 LYS A C 1
ATOM 754 O O . LYS A 1 94 ? 2.145 7.042 3.105 1.00 96.31 94 LYS A O 1
ATOM 759 N N . VAL A 1 95 ? 3.241 6.846 1.164 1.00 97.00 95 VAL A N 1
ATOM 760 C CA . VAL A 1 95 ? 2.302 5.870 0.583 1.00 97.00 95 VAL A CA 1
ATOM 761 C C . VAL A 1 95 ? 2.305 4.552 1.361 1.00 97.00 95 VAL A C 1
ATOM 763 O O . VAL A 1 95 ? 1.241 3.982 1.599 1.00 97.00 95 VAL A O 1
ATOM 766 N N . ARG A 1 96 ? 3.479 4.050 1.767 1.00 95.62 96 ARG A N 1
ATOM 767 C CA . ARG A 1 96 ? 3.597 2.825 2.571 1.00 95.62 96 ARG A CA 1
ATOM 768 C C . ARG A 1 96 ? 2.890 2.985 3.915 1.00 95.62 96 ARG A C 1
ATOM 770 O O . ARG A 1 96 ? 2.087 2.125 4.258 1.00 95.62 96 ARG A O 1
ATOM 777 N N . GLU A 1 97 ? 3.141 4.076 4.629 1.00 94.69 97 GLU A N 1
ATOM 778 C CA . GLU A 1 97 ? 2.493 4.379 5.910 1.00 94.69 97 GLU A CA 1
ATOM 779 C C . GLU A 1 97 ? 0.967 4.463 5.753 1.00 94.69 97 GLU A C 1
ATOM 781 O O . GLU A 1 97 ? 0.231 3.821 6.502 1.00 94.69 97 GLU A O 1
ATOM 786 N N . GLY A 1 98 ? 0.474 5.145 4.712 1.00 96.31 98 GLY A N 1
ATOM 787 C CA . GLY A 1 98 ? -0.959 5.199 4.404 1.00 96.31 98 GLY A CA 1
ATOM 788 C C . GLY A 1 98 ? -1.577 3.825 4.113 1.00 96.31 98 GLY A C 1
ATOM 789 O O . GLY A 1 98 ? -2.670 3.519 4.593 1.00 96.31 98 GLY A O 1
ATOM 790 N N . ARG A 1 99 ? -0.875 2.956 3.371 1.00 96.62 99 ARG A N 1
ATOM 791 C CA . ARG A 1 99 ? -1.329 1.576 3.114 1.00 96.62 99 ARG A CA 1
ATOM 792 C C . ARG A 1 99 ? -1.367 0.736 4.389 1.00 96.62 99 ARG A C 1
ATOM 794 O O . ARG A 1 99 ? -2.328 -0.002 4.575 1.00 96.62 99 ARG A O 1
ATOM 801 N N . LEU A 1 100 ? -0.365 0.856 5.262 1.00 95.62 100 LEU A N 1
ATOM 802 C CA . LEU A 1 100 ? -0.326 0.130 6.536 1.00 95.62 100 LEU A CA 1
ATOM 803 C C . LEU A 1 100 ? -1.461 0.564 7.471 1.00 95.62 100 LEU A C 1
ATOM 805 O O . LEU A 1 100 ? -2.131 -0.297 8.032 1.00 95.62 100 LEU A O 1
ATOM 809 N N . LYS A 1 101 ? -1.766 1.867 7.543 1.00 95.25 101 LYS A N 1
ATOM 810 C CA . LYS A 1 101 ? -2.940 2.378 8.276 1.00 95.25 101 LYS A CA 1
ATOM 811 C C . LYS A 1 101 ? -4.246 1.776 7.759 1.00 95.25 101 LYS A C 1
ATOM 813 O O . LYS A 1 101 ? -5.024 1.239 8.539 1.00 95.25 101 LYS A O 1
ATOM 818 N N . ARG A 1 102 ? -4.463 1.781 6.437 1.00 96.56 102 ARG A N 1
ATOM 819 C CA . ARG A 1 102 ? -5.654 1.153 5.829 1.00 96.56 102 ARG A CA 1
ATOM 820 C C . ARG A 1 102 ? -5.717 -0.352 6.096 1.00 96.56 102 ARG A C 1
ATOM 822 O O . ARG A 1 102 ? -6.805 -0.885 6.292 1.00 96.56 102 ARG A O 1
ATOM 829 N N . LYS A 1 103 ? -4.566 -1.030 6.115 1.00 96.56 103 LYS A N 1
ATOM 830 C CA . LYS A 1 103 ? -4.476 -2.461 6.420 1.00 96.56 103 LYS A CA 1
ATOM 831 C C . LYS A 1 103 ? -4.867 -2.756 7.871 1.00 96.56 103 LYS A C 1
ATOM 833 O O . LYS A 1 103 ? -5.643 -3.678 8.091 1.00 96.56 103 LYS A O 1
ATOM 838 N N . GLN A 1 104 ? -4.404 -1.946 8.825 1.00 95.94 104 GLN A N 1
ATOM 839 C CA . GLN A 1 104 ? -4.779 -2.064 10.237 1.00 95.94 104 GLN A CA 1
ATOM 840 C C . GLN A 1 104 ? -6.281 -1.833 10.445 1.00 95.94 104 GLN A C 1
ATOM 842 O O . GLN A 1 104 ? -6.944 -2.656 11.063 1.00 95.94 104 GLN A O 1
ATOM 847 N N . VAL A 1 105 ? -6.841 -0.781 9.841 1.00 96.06 105 VAL A N 1
ATOM 848 C CA . VAL A 1 105 ? -8.285 -0.503 9.922 1.00 96.06 105 VAL A CA 1
ATOM 849 C C . VAL A 1 105 ? -9.108 -1.642 9.316 1.00 96.06 105 VAL A C 1
ATOM 851 O O . VAL A 1 105 ? -10.157 -1.996 9.844 1.00 96.06 105 VAL A O 1
ATOM 854 N N . ARG A 1 106 ? -8.651 -2.237 8.206 1.00 97.31 106 ARG A N 1
ATOM 855 C CA . ARG A 1 106 ? -9.331 -3.394 7.609 1.00 97.31 106 ARG A CA 1
ATOM 856 C C . ARG A 1 106 ? -9.315 -4.600 8.553 1.00 97.31 106 ARG A C 1
ATOM 858 O O . ARG A 1 106 ? -10.345 -5.242 8.680 1.00 97.31 106 ARG A O 1
ATOM 865 N N . PHE A 1 107 ? -8.190 -4.863 9.212 1.00 96.25 107 PHE A N 1
ATOM 866 C CA . PHE A 1 107 ? -8.057 -5.932 10.203 1.00 96.25 107 PHE A CA 1
ATOM 867 C C . PHE A 1 107 ? -8.990 -5.725 11.407 1.00 96.25 107 PHE A C 1
ATOM 869 O O . PHE A 1 107 ? -9.766 -6.613 11.739 1.00 96.25 107 PHE A O 1
ATOM 876 N N . GLU A 1 108 ? -8.997 -4.529 11.997 1.00 95.44 108 GLU A N 1
ATOM 877 C CA . GLU A 1 108 ? -9.873 -4.194 13.131 1.00 95.44 108 GLU A CA 1
ATOM 878 C C . GLU A 1 108 ? -11.361 -4.294 12.769 1.00 95.44 108 GLU A C 1
ATOM 880 O O . GLU A 1 108 ? -12.159 -4.808 13.548 1.00 95.44 108 GLU A O 1
ATOM 885 N N . ARG A 1 109 ? -11.746 -3.851 11.564 1.00 95.88 109 ARG A N 1
ATOM 886 C CA . ARG A 1 109 ? -13.128 -3.978 11.073 1.00 95.88 109 ARG A CA 1
ATOM 887 C C . ARG A 1 109 ? -13.555 -5.426 10.874 1.00 95.88 109 ARG A C 1
ATOM 889 O O . ARG A 1 109 ? -14.730 -5.725 11.052 1.00 95.88 109 ARG A O 1
ATOM 896 N N . ASP A 1 110 ? -12.634 -6.291 10.469 1.00 96.38 110 ASP A N 1
ATOM 897 C CA . ASP A 1 110 ? -12.929 -7.703 10.241 1.00 96.38 110 ASP A CA 1
ATOM 898 C C . ASP A 1 110 ? -13.139 -8.439 11.568 1.00 96.38 110 ASP A C 1
ATOM 900 O O . ASP A 1 110 ? -14.147 -9.117 11.743 1.00 96.38 110 ASP A O 1
ATOM 904 N N . LEU A 1 111 ? -12.284 -8.177 12.563 1.00 94.56 111 LEU A N 1
ATOM 905 C CA . LEU A 1 111 ? -12.515 -8.639 13.936 1.00 94.56 111 LEU A CA 1
ATOM 906 C C . LEU A 1 111 ? -13.840 -8.107 14.488 1.00 94.56 111 LEU A C 1
ATOM 908 O O . LEU A 1 111 ? -14.617 -8.866 15.068 1.00 94.56 111 LEU A O 1
ATOM 912 N N . LYS A 1 112 ? -14.141 -6.828 14.215 1.00 93.88 112 LYS A N 1
ATOM 913 C CA . LYS A 1 112 ? -15.414 -6.223 14.601 1.00 93.88 112 LYS A CA 1
ATOM 914 C C . LYS A 1 112 ? -16.615 -6.931 13.993 1.00 93.88 112 LYS A C 1
ATOM 916 O O . LYS A 1 112 ? -17.612 -7.181 14.659 1.00 93.88 112 LYS A O 1
ATOM 921 N N . ARG A 1 113 ? -16.512 -7.285 12.717 1.00 95.62 113 ARG A N 1
ATOM 922 C CA . ARG A 1 113 ? -17.556 -8.021 12.010 1.00 95.62 113 ARG A CA 1
ATOM 923 C C . ARG A 1 113 ? -17.808 -9.390 12.639 1.00 95.62 113 ARG A C 1
ATOM 925 O O . ARG A 1 113 ? -18.965 -9.783 12.723 1.00 95.62 113 ARG A O 1
ATOM 932 N N . ILE A 1 114 ? -16.763 -10.096 13.071 1.00 95.56 114 ILE A N 1
ATOM 933 C CA . ILE A 1 114 ? -16.895 -11.427 13.679 1.00 95.56 114 ILE A CA 1
ATOM 934 C C . ILE A 1 114 ? -17.710 -11.356 14.973 1.00 95.56 114 ILE A C 1
ATOM 936 O O . ILE A 1 114 ? -18.668 -12.114 15.111 1.00 95.56 114 ILE A O 1
ATOM 940 N N . TRP A 1 115 ? -17.396 -10.430 15.886 1.00 92.38 115 TRP A N 1
ATOM 941 C CA . TRP A 1 115 ? -18.123 -10.341 17.158 1.00 92.38 115 TRP A CA 1
ATOM 942 C C . TRP A 1 115 ? -19.580 -9.900 16.967 1.00 92.38 115 TRP A C 1
ATOM 944 O O . TRP A 1 115 ? -20.472 -10.486 17.573 1.00 92.38 115 TRP A O 1
ATOM 954 N N . VAL A 1 116 ? -19.843 -8.954 16.053 1.00 93.81 116 VAL A N 1
ATOM 955 C CA . VAL A 1 116 ? -21.217 -8.505 15.762 1.00 93.81 116 VAL A CA 1
ATOM 956 C C . VAL A 1 116 ? -22.018 -9.644 15.141 1.00 93.81 116 VAL A C 1
ATOM 958 O O . VAL A 1 116 ? -23.170 -9.858 15.504 1.00 93.81 116 VAL A O 1
ATOM 961 N N . LYS A 1 117 ? -21.402 -10.417 14.237 1.00 95.62 117 LYS A N 1
ATOM 962 C CA . LYS A 1 117 ? -22.035 -11.595 13.633 1.00 95.62 117 LYS A CA 1
ATOM 963 C C . LYS A 1 117 ? -22.335 -12.683 14.670 1.00 95.62 117 LYS A C 1
ATOM 965 O O . LYS A 1 117 ? -23.321 -13.391 14.519 1.00 95.62 117 LYS A O 1
ATOM 970 N N . ALA A 1 118 ? -21.512 -12.795 15.711 1.00 95.12 118 ALA A N 1
ATOM 971 C CA . ALA A 1 118 ? -21.736 -13.694 16.840 1.00 95.12 118 ALA A CA 1
ATOM 972 C C . ALA A 1 118 ? -22.775 -13.167 17.856 1.00 95.12 118 ALA A C 1
ATOM 974 O O . ALA A 1 118 ? -23.040 -13.841 18.846 1.00 95.12 118 ALA A O 1
ATOM 975 N N . GLY A 1 119 ? -23.359 -11.982 17.635 1.00 94.06 119 GLY A N 1
ATOM 976 C CA . GLY A 1 119 ? -24.370 -11.382 18.513 1.00 94.06 119 GLY A CA 1
ATOM 977 C C . GLY A 1 119 ? -23.809 -10.542 19.665 1.00 94.06 119 GLY A C 1
ATOM 978 O O . GLY A 1 119 ? -24.578 -10.016 20.469 1.00 94.06 119 GLY A O 1
ATOM 979 N N . LEU A 1 120 ? -22.487 -10.364 19.746 1.00 93.50 120 LEU A N 1
ATOM 980 C CA . LEU A 1 120 ? -21.856 -9.503 20.746 1.00 93.50 120 LEU A CA 1
ATOM 981 C C . LEU A 1 120 ? -21.911 -8.037 20.292 1.00 93.50 120 LEU A C 1
ATOM 983 O O . LEU A 1 120 ? -21.535 -7.705 19.164 1.00 93.50 120 LEU A O 1
ATOM 987 N N . LYS A 1 121 ? -22.357 -7.142 21.182 1.00 88.62 121 LYS A N 1
ATOM 988 C CA . LYS A 1 121 ? -22.352 -5.688 20.930 1.00 88.62 121 LYS A CA 1
ATOM 989 C C . LYS A 1 121 ? -20.933 -5.115 20.975 1.00 88.62 121 LYS A C 1
ATOM 991 O O . LYS A 1 121 ? -20.553 -4.340 20.094 1.00 88.62 121 LYS A O 1
ATOM 996 N N . ASP A 1 122 ? -20.150 -5.576 21.945 1.00 89.25 122 ASP A N 1
ATOM 997 C CA . ASP A 1 122 ? -18.791 -5.118 22.214 1.00 89.25 122 ASP A CA 1
ATOM 998 C C . ASP A 1 122 ? -17.761 -6.239 22.052 1.00 89.25 122 ASP A C 1
ATOM 1000 O O . ASP A 1 122 ? -18.094 -7.412 21.864 1.00 89.25 122 ASP A O 1
ATOM 1004 N N . ALA A 1 123 ? -16.483 -5.859 22.094 1.00 92.25 123 ALA A N 1
ATOM 1005 C CA . ALA A 1 123 ? -15.391 -6.821 22.097 1.00 92.25 123 ALA A CA 1
ATOM 1006 C C . ALA A 1 123 ? -15.459 -7.721 23.350 1.00 92.25 123 ALA A C 1
ATOM 1008 O O . ALA A 1 123 ? -15.916 -7.265 24.402 1.00 92.25 123 ALA A O 1
ATOM 1009 N N . PRO A 1 124 ? -14.972 -8.974 23.268 1.00 93.31 124 PRO A N 1
ATOM 1010 C CA . PRO A 1 124 ? -14.876 -9.848 24.432 1.00 93.31 124 PRO A CA 1
ATOM 1011 C C . PRO A 1 124 ? -14.115 -9.185 25.594 1.00 93.31 124 PRO A C 1
ATOM 1013 O O . PRO A 1 124 ? -13.166 -8.427 25.349 1.00 93.31 124 PRO A O 1
ATOM 1016 N N . PRO A 1 125 ? -14.486 -9.472 26.855 1.00 92.19 125 PRO A N 1
ATOM 1017 C CA . PRO A 1 125 ? -13.823 -8.885 28.013 1.00 92.19 125 PRO A CA 1
ATOM 1018 C C . PRO A 1 125 ? -12.326 -9.225 28.005 1.00 92.19 125 PRO A C 1
ATOM 1020 O O . PRO A 1 125 ? -11.933 -10.361 27.751 1.00 92.19 125 PRO A O 1
ATOM 1023 N N . GLY A 1 126 ? -11.480 -8.219 28.242 1.00 91.81 126 GLY A N 1
ATOM 1024 C CA . GLY A 1 126 ? -10.018 -8.365 28.228 1.00 91.81 126 GLY A CA 1
ATOM 1025 C C . GLY A 1 126 ? -9.371 -8.401 26.836 1.00 91.81 126 GLY A C 1
ATOM 1026 O O . GLY A 1 126 ? -8.146 -8.466 26.741 1.00 91.81 126 GLY A O 1
ATOM 1027 N N . TRP A 1 127 ? -10.141 -8.318 25.744 1.00 92.31 127 TRP A N 1
ATOM 1028 C CA . TRP A 1 127 ? -9.575 -8.309 24.396 1.00 92.31 127 TRP A CA 1
ATOM 1029 C C . TRP A 1 127 ? -9.174 -6.900 23.943 1.00 92.31 127 TRP A C 1
ATOM 1031 O O . TRP A 1 127 ? -10.016 -6.067 23.602 1.00 92.31 127 TRP A O 1
ATOM 1041 N N . GLN A 1 128 ? -7.866 -6.647 23.847 1.00 91.31 128 GLN A N 1
ATOM 1042 C CA . GLN A 1 128 ? -7.330 -5.445 23.209 1.00 91.31 128 GLN A CA 1
ATOM 1043 C C . GLN A 1 128 ? -6.770 -5.784 21.828 1.00 91.31 128 GLN A C 1
ATOM 1045 O O . GLN A 1 128 ? -5.857 -6.596 21.695 1.00 91.31 128 GLN A O 1
ATOM 1050 N N . THR A 1 129 ? -7.289 -5.140 20.778 1.00 91.31 129 THR A N 1
ATOM 1051 C CA . THR A 1 129 ? -6.851 -5.449 19.409 1.00 91.31 129 THR A CA 1
ATOM 1052 C C . THR A 1 129 ? -5.425 -4.934 19.167 1.00 91.31 129 THR A C 1
ATOM 1054 O O . THR A 1 129 ? -5.194 -3.721 19.226 1.00 91.31 129 THR A O 1
ATOM 1057 N N . PRO A 1 130 ? -4.450 -5.813 18.862 1.00 92.44 130 PRO A N 1
ATOM 1058 C CA . PRO A 1 130 ? -3.065 -5.399 18.703 1.00 92.44 130 PRO A CA 1
ATOM 1059 C C . PRO A 1 130 ? -2.827 -4.667 17.375 1.00 92.44 130 PRO A C 1
ATOM 1061 O O . PRO A 1 130 ? -3.350 -5.020 16.312 1.00 92.44 130 PRO A O 1
ATOM 1064 N N . LYS A 1 131 ? -1.940 -3.667 17.412 1.00 93.38 131 LYS A N 1
ATOM 1065 C CA . LYS A 1 131 ? -1.505 -2.905 16.230 1.00 93.38 131 LYS A CA 1
ATOM 1066 C C . LYS A 1 131 ? -0.363 -3.602 15.486 1.00 93.38 131 LYS A C 1
ATOM 1068 O O . LYS A 1 131 ? 0.762 -3.108 15.439 1.00 93.38 131 LYS A O 1
ATOM 1073 N N . ILE A 1 132 ? -0.658 -4.746 14.873 1.00 93.44 132 ILE A N 1
ATOM 1074 C CA . ILE A 1 132 ? 0.345 -5.600 14.214 1.00 93.44 132 ILE A CA 1
ATOM 1075 C C . ILE A 1 132 ? 1.000 -4.959 12.976 1.00 93.44 132 ILE A C 1
ATOM 1077 O O . ILE A 1 132 ? 2.170 -5.218 12.699 1.00 93.44 132 ILE A O 1
ATOM 1081 N N . TYR A 1 133 ? 0.291 -4.096 12.236 1.00 92.06 133 TYR A N 1
ATOM 1082 C CA . TYR A 1 133 ? 0.808 -3.498 10.992 1.00 92.06 133 TYR A CA 1
ATOM 1083 C C . TYR A 1 133 ? 1.419 -2.106 11.155 1.00 92.06 133 TYR A C 1
ATOM 1085 O O . TYR A 1 133 ? 2.034 -1.600 10.215 1.00 92.06 133 TYR A O 1
ATOM 1093 N N . LEU A 1 134 ? 1.247 -1.481 12.319 1.00 88.31 134 LEU A N 1
ATOM 1094 C CA . LEU A 1 134 ? 1.740 -0.131 12.609 1.00 88.31 134 LEU A CA 1
ATOM 1095 C C . LEU A 1 134 ? 3.013 -0.132 13.457 1.00 88.31 134 LEU A C 1
ATOM 1097 O O . LEU A 1 134 ? 3.432 0.923 13.921 1.00 88.31 134 LEU A O 1
ATOM 1101 N N . ARG A 1 135 ? 3.621 -1.301 13.678 1.00 80.38 135 ARG A N 1
ATOM 1102 C CA . ARG A 1 135 ? 4.805 -1.423 14.524 1.00 80.38 135 ARG A CA 1
ATOM 1103 C C . ARG A 1 135 ? 5.953 -0.593 13.942 1.00 80.38 135 ARG A C 1
ATOM 1105 O O . ARG A 1 135 ? 6.357 -0.802 12.795 1.00 80.38 135 ARG A O 1
ATOM 1112 N N . ASN A 1 136 ? 6.455 0.344 14.740 1.00 75.50 136 ASN A N 1
ATOM 1113 C CA . ASN A 1 136 ? 7.639 1.121 14.402 1.00 75.50 136 ASN A CA 1
ATOM 1114 C C . ASN A 1 136 ? 8.859 0.192 14.459 1.00 75.50 136 ASN A C 1
ATOM 1116 O O . ASN A 1 136 ? 8.989 -0.609 15.386 1.00 75.50 136 ASN A O 1
ATOM 1120 N N . LYS A 1 137 ? 9.698 0.266 13.427 1.00 59.97 137 LYS A N 1
ATOM 1121 C CA . LYS A 1 137 ? 11.050 -0.294 13.404 1.00 59.97 137 LYS A CA 1
ATOM 1122 C C . LYS A 1 137 ? 12.034 0.852 13.513 1.00 59.97 137 LYS A C 1
ATOM 1124 O O . LYS A 1 137 ? 11.731 1.901 12.895 1.00 59.97 137 LYS A O 1
#

Organism: Pipistrellus kuhlii (NCBI:txid59472)

Radius of gyration: 34.63 Å; chains: 1; bounding box: 63×60×93 Å

Secondary structure (DSSP, 8-state):
----GGG---HHHHHHHHHHTSPPTTS-------------------------------------HHHHHHHHHHHHHHHHHHHHHHHTHHHHHHHHHHHHHHHHHHHHHHHHHHHHHTT-SSPPTT-----TTS---